Protein AF-A0A6P1X0G3-F1 (afdb_monomer_lite)

pLDDT: mean 90.99, std 9.63, range [43.78, 97.31]

Structure (mmCIF, N/CA/C/O backbone):
data_AF-A0A6P1X0G3-F1
#
_entry.id   AF-A0A6P1X0G3-F1
#
loop_
_atom_site.group_PDB
_atom_site.id
_atom_site.type_symbol
_atom_site.label_atom_id
_atom_site.label_alt_id
_atom_site.label_comp_id
_atom_site.label_asym_id
_atom_site.label_entity_id
_atom_site.label_seq_id
_atom_site.pdbx_PDB_ins_code
_atom_site.Cartn_x
_atom_site.Cartn_y
_atom_site.Cartn_z
_atom_site.occupancy
_atom_site.B_iso_or_equiv
_atom_site.auth_seq_id
_atom_site.auth_comp_id
_atom_site.auth_asym_id
_atom_site.auth_atom_id
_atom_site.pdbx_PDB_model_num
ATOM 1 N N . MET A 1 1 ? 3.434 -18.582 -1.987 1.00 43.78 1 MET A N 1
ATOM 2 C CA . MET A 1 1 ? 4.029 -17.564 -1.088 1.00 43.78 1 MET A CA 1
ATOM 3 C C . MET A 1 1 ? 3.416 -16.201 -1.406 1.00 43.78 1 MET A C 1
ATOM 5 O O . MET A 1 1 ? 3.377 -15.818 -2.562 1.00 43.78 1 MET A O 1
ATOM 9 N N . ASN A 1 2 ? 2.848 -15.514 -0.410 1.00 51.91 2 ASN A N 1
ATOM 10 C CA . ASN A 1 2 ? 2.041 -14.287 -0.556 1.00 51.91 2 ASN A CA 1
ATOM 11 C C . ASN A 1 2 ? 2.918 -13.012 -0.488 1.00 51.91 2 ASN A C 1
ATOM 13 O O . ASN A 1 2 ? 2.746 -12.203 0.422 1.00 51.91 2 ASN A O 1
ATOM 17 N N . ALA A 1 3 ? 3.895 -12.865 -1.386 1.00 63.00 3 ALA A N 1
ATOM 18 C CA . ALA A 1 3 ? 4.948 -11.848 -1.250 1.00 63.00 3 ALA A CA 1
ATOM 19 C C . ALA A 1 3 ? 4.538 -10.415 -1.672 1.00 63.00 3 ALA A C 1
ATOM 21 O O . ALA A 1 3 ? 5.143 -9.447 -1.218 1.00 63.00 3 ALA A O 1
ATOM 22 N N . ASN A 1 4 ? 3.448 -10.278 -2.433 1.00 82.94 4 ASN A N 1
ATOM 23 C CA . ASN A 1 4 ? 3.047 -9.035 -3.104 1.00 82.94 4 ASN A CA 1
ATOM 24 C C . ASN A 1 4 ? 1.798 -8.434 -2.445 1.00 82.94 4 ASN A C 1
ATOM 26 O O . ASN A 1 4 ? 0.714 -8.421 -3.035 1.00 82.94 4 ASN A O 1
ATOM 30 N N . LYS A 1 5 ? 1.892 -8.052 -1.169 1.00 91.31 5 LYS A N 1
ATOM 31 C CA . LYS A 1 5 ? 0.753 -7.491 -0.428 1.00 91.31 5 LYS A CA 1
ATOM 32 C C . LYS A 1 5 ? 1.117 -6.182 0.243 1.00 91.31 5 LYS A C 1
ATOM 34 O O . LYS A 1 5 ? 2.173 -6.090 0.856 1.00 91.31 5 LYS A O 1
ATOM 39 N N . VAL A 1 6 ? 0.181 -5.242 0.217 1.00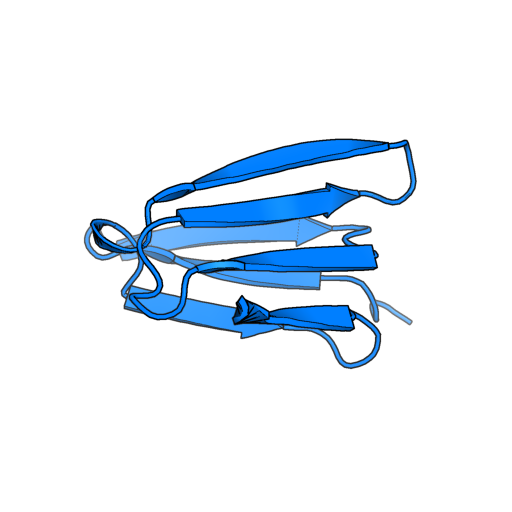 93.56 6 VAL A N 1
ATOM 40 C CA . VAL A 1 6 ? 0.234 -4.014 1.014 1.00 93.56 6 VAL A CA 1
ATOM 41 C C . VAL A 1 6 ? -0.922 -4.056 1.999 1.00 93.56 6 VAL A C 1
ATOM 43 O O . VAL A 1 6 ? -2.077 -4.234 1.606 1.00 93.56 6 VAL A O 1
ATOM 46 N N . LYS A 1 7 ? -0.613 -3.972 3.292 1.00 95.62 7 LYS A N 1
ATOM 47 C CA . LYS A 1 7 ? -1.611 -3.954 4.367 1.00 95.62 7 LYS A CA 1
ATOM 48 C C . LYS A 1 7 ? -1.718 -2.544 4.911 1.00 95.62 7 LYS A C 1
ATOM 50 O O . LYS A 1 7 ? -0.705 -1.948 5.257 1.00 95.62 7 LYS A O 1
ATOM 55 N N . ILE A 1 8 ? -2.942 -2.054 5.025 1.00 96.56 8 ILE A N 1
ATOM 56 C CA . ILE A 1 8 ? -3.237 -0.692 5.451 1.00 96.56 8 ILE A CA 1
ATOM 57 C C . ILE A 1 8 ? -4.179 -0.773 6.644 1.00 96.56 8 ILE A C 1
ATOM 59 O O . ILE A 1 8 ? -5.182 -1.494 6.615 1.00 96.56 8 ILE A O 1
ATOM 63 N N . ARG A 1 9 ? -3.838 -0.047 7.705 1.00 97.19 9 ARG A N 1
ATOM 64 C CA . ARG A 1 9 ? -4.755 0.309 8.786 1.00 97.19 9 ARG A CA 1
ATOM 65 C C . ARG A 1 9 ? -5.015 1.802 8.680 1.00 97.19 9 ARG A C 1
ATOM 67 O O . ARG A 1 9 ? -4.062 2.581 8.695 1.00 97.19 9 ARG A O 1
ATOM 74 N N . PHE A 1 10 ? -6.278 2.174 8.575 1.00 96.56 10 PHE A N 1
ATOM 75 C CA . PHE A 1 10 ? -6.728 3.555 8.503 1.00 96.56 10 PHE A CA 1
ATOM 76 C C . PHE A 1 10 ? -6.946 4.134 9.905 1.00 96.56 10 PHE A C 1
ATOM 78 O O . PHE A 1 10 ? -6.951 3.409 10.906 1.00 96.56 10 PHE A O 1
ATOM 85 N N . LYS A 1 11 ? -7.051 5.462 9.992 1.00 94.75 11 LYS A N 1
ATOM 86 C CA . LYS A 1 11 ? -7.279 6.178 11.260 1.00 94.75 11 LYS A CA 1
ATOM 87 C C . LYS A 1 11 ? -8.684 5.971 11.829 1.00 94.75 11 LYS A C 1
ATOM 89 O O . LYS A 1 11 ? -8.846 6.092 13.035 1.00 94.75 11 LYS A O 1
ATOM 94 N N . ASP A 1 12 ? -9.647 5.621 10.984 1.00 94.31 12 ASP A N 1
ATOM 95 C CA . ASP A 1 12 ? -11.027 5.258 11.337 1.00 94.31 12 ASP A CA 1
ATOM 96 C C . ASP A 1 12 ? -11.176 3.776 11.748 1.00 94.31 12 ASP A C 1
ATOM 98 O O . ASP A 1 12 ? -12.267 3.216 11.709 1.00 94.31 12 ASP A O 1
ATOM 102 N N . ASP A 1 13 ? -10.061 3.122 12.095 1.00 91.12 13 ASP A N 1
ATOM 103 C CA . ASP A 1 13 ? -9.943 1.690 12.395 1.00 91.12 13 ASP A CA 1
ATOM 104 C C . ASP A 1 13 ? -10.280 0.736 11.229 1.00 91.12 13 ASP A C 1
ATOM 106 O O . ASP A 1 13 ? -10.235 -0.495 11.384 1.00 91.12 13 ASP A O 1
ATOM 110 N N . GLY A 1 14 ? -10.493 1.278 10.024 1.00 94.94 14 GLY A N 1
ATOM 111 C CA . GLY A 1 14 ? -10.609 0.520 8.787 1.00 94.94 14 GLY A CA 1
ATOM 112 C C . GLY A 1 14 ? -9.343 -0.280 8.465 1.00 94.94 14 GLY A C 1
ATOM 113 O O . GLY A 1 14 ? -8.212 0.105 8.783 1.00 94.94 14 GLY A O 1
ATOM 114 N N . LYS A 1 15 ? -9.513 -1.427 7.800 1.00 96.62 15 LYS A N 1
ATOM 115 C CA . LYS A 1 15 ? -8.403 -2.283 7.355 1.00 96.62 15 LYS A CA 1
ATOM 116 C C . LYS A 1 15 ? -8.570 -2.648 5.891 1.00 96.62 15 LYS A C 1
ATOM 118 O O . LYS A 1 15 ? -9.621 -3.138 5.492 1.00 96.62 15 LYS A O 1
ATOM 123 N N . GLN A 1 16 ? -7.497 -2.511 5.122 1.00 95.12 16 GLN A N 1
ATOM 124 C CA . GLN A 1 16 ? -7.454 -2.926 3.724 1.00 95.12 16 GLN A CA 1
ATOM 125 C C . GLN A 1 16 ? -6.200 -3.749 3.451 1.00 95.12 16 GLN A C 1
ATOM 127 O O . GLN A 1 16 ? -5.145 -3.563 4.055 1.00 95.12 16 GLN A O 1
ATOM 132 N N . THR A 1 17 ? -6.323 -4.726 2.559 1.00 95.25 17 THR A N 1
ATOM 133 C CA . THR A 1 17 ? -5.186 -5.506 2.072 1.00 95.25 17 THR A CA 1
ATOM 134 C C . THR A 1 17 ? -5.231 -5.542 0.560 1.00 95.25 17 THR A C 1
ATOM 136 O O . THR A 1 17 ? -6.091 -6.201 -0.022 1.00 95.25 17 THR A O 1
ATOM 139 N N . LEU A 1 18 ? -4.271 -4.870 -0.060 1.00 94.44 18 LEU A N 1
ATOM 140 C CA . LEU A 1 18 ? -4.024 -4.968 -1.487 1.00 94.44 18 LEU A CA 1
ATOM 141 C C . LEU A 1 18 ? -3.190 -6.217 -1.761 1.00 94.44 18 LEU A C 1
ATOM 143 O O . LEU A 1 18 ? -2.251 -6.530 -1.023 1.00 94.44 18 LEU A O 1
ATOM 147 N N . LYS A 1 19 ? -3.557 -6.954 -2.807 1.00 92.88 19 LYS A N 1
ATOM 148 C CA . LYS A 1 19 ? -2.858 -8.160 -3.261 1.00 92.88 19 LYS A CA 1
ATOM 149 C C . LYS A 1 19 ? -2.270 -7.916 -4.645 1.00 92.88 19 LYS A C 1
ATOM 151 O O . LYS A 1 19 ? -2.773 -7.085 -5.395 1.00 92.88 19 LYS A O 1
ATOM 156 N N . ASN A 1 20 ? -1.244 -8.692 -4.975 1.00 92.88 20 ASN A N 1
ATOM 157 C CA . ASN A 1 20 ? -0.512 -8.621 -6.235 1.00 92.88 20 ASN A CA 1
ATOM 158 C C . ASN A 1 20 ? 0.090 -7.236 -6.512 1.00 92.88 20 ASN A C 1
ATOM 160 O O . ASN A 1 20 ? 0.266 -6.888 -7.670 1.00 92.88 20 ASN A O 1
ATOM 164 N N . VAL A 1 21 ? 0.406 -6.460 -5.471 1.00 93.88 21 VAL A N 1
ATOM 165 C CA . VAL A 1 21 ? 1.097 -5.171 -5.625 1.00 93.88 21 VAL A CA 1
ATOM 166 C C . VAL A 1 21 ? 2.562 -5.440 -5.931 1.00 93.88 21 VAL A C 1
ATOM 168 O O . VAL A 1 21 ? 3.188 -6.231 -5.226 1.00 93.88 21 VAL A O 1
ATOM 171 N N . VAL A 1 22 ? 3.081 -4.817 -6.983 1.00 94.62 22 VAL A N 1
ATOM 172 C CA . VAL A 1 22 ? 4.477 -4.973 -7.419 1.00 94.62 22 VAL A CA 1
ATOM 173 C C . VAL A 1 22 ? 5.308 -3.727 -7.132 1.00 94.62 22 VAL A C 1
ATOM 175 O O . VAL A 1 22 ? 6.472 -3.858 -6.782 1.00 94.62 22 VAL A O 1
ATOM 178 N N . ARG A 1 23 ? 4.698 -2.539 -7.194 1.00 94.25 23 ARG A N 1
ATOM 179 C CA . ARG A 1 23 ? 5.375 -1.260 -6.961 1.00 94.25 23 ARG A CA 1
ATOM 180 C C . ARG A 1 23 ? 4.488 -0.321 -6.160 1.00 94.25 23 ARG A C 1
ATOM 182 O O . ARG A 1 23 ? 3.272 -0.292 -6.374 1.00 94.25 23 ARG A O 1
ATOM 189 N N . VAL A 1 24 ? 5.098 0.427 -5.251 1.00 95.50 24 VAL A N 1
ATOM 190 C CA . VAL A 1 24 ? 4.480 1.535 -4.530 1.00 95.50 24 VAL A CA 1
ATOM 191 C C . VAL A 1 24 ? 5.316 2.787 -4.738 1.00 95.50 24 VAL A C 1
ATOM 193 O O . VAL A 1 24 ? 6.522 2.775 -4.528 1.00 95.50 24 VAL A O 1
ATOM 196 N N . GLU A 1 25 ? 4.652 3.860 -5.133 1.00 96.06 25 GLU A N 1
ATOM 197 C CA . GLU A 1 25 ? 5.243 5.176 -5.362 1.00 96.06 25 GLU A CA 1
ATOM 198 C C . GLU A 1 25 ? 4.634 6.174 -4.372 1.00 96.06 25 GLU A C 1
ATOM 200 O O . GLU A 1 25 ? 3.427 6.118 -4.100 1.00 96.06 25 GLU A O 1
ATOM 205 N N . THR A 1 26 ? 5.459 7.056 -3.805 1.00 96.06 26 THR A N 1
ATOM 206 C CA . THR A 1 26 ? 5.019 8.111 -2.881 1.00 96.06 26 THR A CA 1
ATOM 207 C C . THR A 1 26 ? 5.919 9.339 -2.980 1.00 96.06 26 THR A C 1
ATOM 209 O O . THR A 1 26 ? 7.103 9.228 -3.277 1.00 96.06 26 THR A O 1
ATOM 212 N N . ASP A 1 27 ? 5.361 10.512 -2.684 1.00 92.69 27 ASP A N 1
ATOM 213 C CA . ASP A 1 27 ? 6.144 11.740 -2.516 1.00 92.69 27 ASP A CA 1
ATOM 214 C C . ASP A 1 27 ? 6.867 11.778 -1.157 1.00 92.69 27 ASP A C 1
ATOM 216 O O . ASP A 1 27 ? 6.443 11.097 -0.214 1.00 92.69 27 ASP A O 1
ATOM 220 N N . ILE A 1 28 ? 7.885 12.640 -1.027 1.00 90.94 28 ILE A N 1
ATOM 221 C CA . ILE A 1 28 ? 8.653 12.848 0.220 1.00 90.94 28 ILE A CA 1
ATOM 222 C C . ILE A 1 28 ? 7.814 13.176 1.467 1.00 90.94 28 ILE A C 1
ATOM 224 O O . ILE A 1 28 ? 8.260 12.936 2.588 1.00 90.94 28 ILE A O 1
ATOM 228 N N . ASN A 1 29 ? 6.621 13.761 1.309 1.00 93.00 29 ASN A N 1
ATOM 229 C CA . ASN A 1 29 ? 5.746 14.101 2.436 1.00 93.00 29 ASN A CA 1
ATOM 230 C C . ASN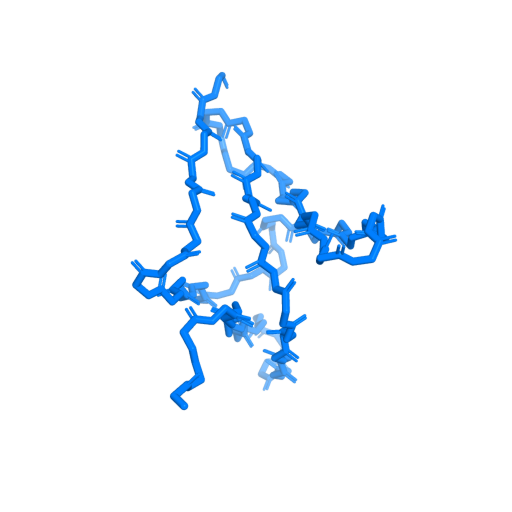 A 1 29 ? 4.763 12.972 2.751 1.00 93.00 29 ASN A C 1
ATOM 232 O O . ASN A 1 29 ? 3.896 13.133 3.616 1.00 93.00 29 ASN A O 1
ATOM 236 N N . TYR A 1 30 ? 4.867 11.844 2.046 1.00 90.44 30 TYR A N 1
ATOM 237 C CA . TYR A 1 30 ? 3.975 10.700 2.160 1.00 90.44 30 TYR A CA 1
ATOM 238 C C . TYR A 1 30 ? 2.501 11.088 2.005 1.00 90.44 30 TYR A C 1
ATOM 240 O O . TYR A 1 30 ? 1.627 10.560 2.702 1.00 90.44 30 TYR A O 1
ATOM 248 N N . SER A 1 31 ? 2.204 12.055 1.130 1.00 95.00 31 SER A N 1
ATOM 249 C CA . SER A 1 31 ? 0.857 12.610 0.978 1.00 95.00 31 SER A CA 1
ATOM 250 C C . SER A 1 31 ? -0.082 11.650 0.242 1.00 95.00 31 SER A C 1
ATOM 252 O O . SER A 1 31 ? -1.281 11.585 0.556 1.00 95.00 31 SER A O 1
ATOM 254 N N . MET A 1 32 ? 0.458 10.853 -0.684 1.00 96.38 32 MET A N 1
ATOM 255 C CA . MET A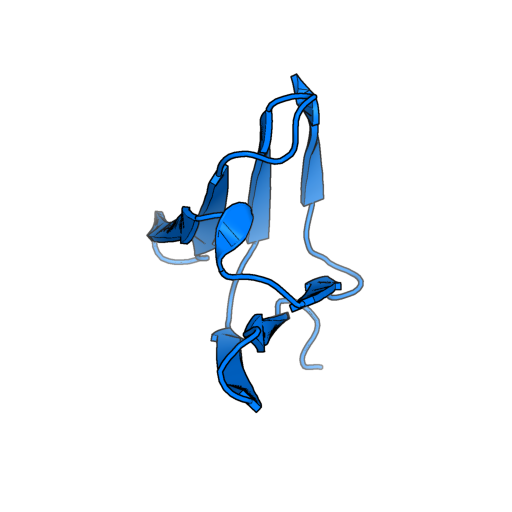 1 32 ? -0.283 9.874 -1.473 1.00 96.38 32 MET A CA 1
ATOM 256 C C . MET A 1 32 ? 0.576 8.654 -1.812 1.00 96.38 32 MET A C 1
ATOM 258 O O . MET A 1 32 ? 1.705 8.788 -2.258 1.00 96.38 32 MET A O 1
ATOM 262 N N . TYR A 1 33 ? -0.012 7.468 -1.669 1.00 96.31 33 TYR A N 1
ATOM 263 C CA . TYR A 1 33 ? 0.583 6.203 -2.088 1.00 96.31 33 TYR A CA 1
ATOM 264 C C . TYR A 1 33 ? -0.113 5.705 -3.352 1.00 96.31 33 TYR A C 1
ATOM 266 O O . TYR A 1 33 ? -1.322 5.445 -3.334 1.00 96.31 33 TYR A O 1
ATOM 274 N N . GLN A 1 34 ? 0.651 5.525 -4.424 1.00 97.31 34 GLN A N 1
ATOM 275 C CA . GLN A 1 34 ? 0.213 4.882 -5.659 1.00 97.31 34 GLN A CA 1
ATOM 276 C C . GLN A 1 34 ? 0.697 3.431 -5.660 1.00 97.31 34 GLN A C 1
ATOM 278 O O . GLN A 1 34 ? 1.890 3.162 -5.734 1.00 97.31 34 GLN A O 1
ATOM 283 N N . CYS A 1 35 ? -0.229 2.479 -5.567 1.00 95.81 35 CYS A N 1
ATOM 284 C CA . CYS A 1 35 ? 0.066 1.049 -5.613 1.00 95.81 35 CYS A CA 1
ATOM 285 C C . CYS A 1 35 ? -0.230 0.498 -7.011 1.00 95.81 35 CYS A C 1
ATOM 287 O O . CYS A 1 35 ? -1.395 0.445 -7.412 1.00 95.81 35 CYS A O 1
ATOM 289 N N . THR A 1 36 ? 0.798 0.026 -7.713 1.00 96.38 36 THR A N 1
ATOM 290 C CA . THR A 1 36 ? 0.662 -0.649 -9.010 1.00 96.38 36 THR A CA 1
ATOM 291 C C . THR A 1 36 ? 0.569 -2.160 -8.807 1.00 96.38 36 THR A C 1
ATOM 293 O O . THR A 1 36 ? 1.419 -2.783 -8.159 1.00 96.38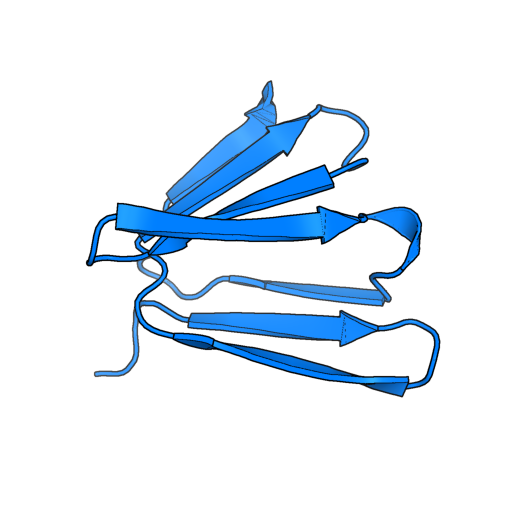 36 THR A O 1
ATOM 296 N N . HIS A 1 37 ? -0.484 -2.759 -9.354 1.00 93.94 37 HIS A N 1
ATOM 297 C CA . HIS A 1 37 ? -0.765 -4.188 -9.294 1.00 93.94 37 HIS A CA 1
ATOM 298 C C . HIS A 1 37 ? -0.157 -4.930 -10.493 1.00 93.94 37 HIS A C 1
ATOM 300 O O . HIS A 1 37 ? 0.172 -4.343 -11.520 1.00 93.94 37 HIS A O 1
ATOM 306 N N . LYS A 1 38 ? -0.004 -6.251 -10.371 1.00 92.25 38 LYS A N 1
ATOM 307 C CA . LYS A 1 38 ? 0.603 -7.113 -11.399 1.00 92.25 38 LYS A CA 1
ATOM 308 C C . LYS A 1 38 ? -0.137 -7.078 -12.746 1.00 92.25 38 LYS A C 1
ATOM 310 O O . LYS A 1 38 ? 0.475 -7.338 -13.774 1.00 92.25 38 LYS A O 1
ATOM 315 N N . ASP A 1 39 ? -1.435 -6.801 -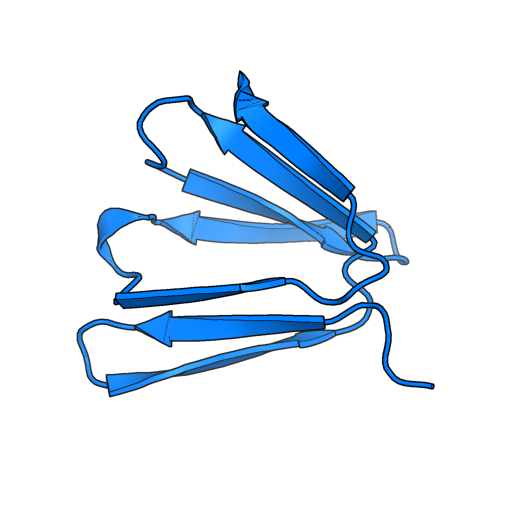12.733 1.00 93.06 39 ASP A N 1
ATOM 316 C CA . ASP A 1 39 ? -2.285 -6.644 -13.921 1.00 93.06 39 ASP A CA 1
ATOM 317 C C . ASP A 1 39 ? -2.244 -5.224 -14.515 1.00 93.06 39 ASP A C 1
ATOM 319 O O . ASP A 1 39 ? -2.929 -4.952 -15.497 1.00 93.06 39 ASP A O 1
ATOM 323 N N . GLY A 1 40 ? -1.444 -4.324 -13.938 1.00 92.50 40 GLY A N 1
ATOM 324 C CA . GLY A 1 40 ? -1.353 -2.924 -14.340 1.00 92.50 40 GLY A CA 1
ATOM 325 C C . GLY A 1 40 ? -2.418 -2.025 -13.710 1.00 92.50 40 GLY A C 1
ATOM 326 O O . GLY A 1 40 ? -2.373 -0.816 -13.926 1.00 92.50 40 GLY A O 1
ATOM 327 N N . ALA A 1 41 ? -3.346 -2.563 -12.907 1.00 95.69 41 ALA A N 1
ATOM 328 C CA . ALA A 1 41 ? -4.292 -1.731 -12.171 1.00 95.69 41 ALA A CA 1
ATOM 329 C C . ALA A 1 41 ? -3.559 -0.855 -11.144 1.00 95.69 41 ALA A C 1
ATOM 331 O O . ALA A 1 41 ? -2.520 -1.242 -10.601 1.00 95.69 41 ALA A O 1
ATOM 332 N N . GLN A 1 42 ? -4.122 0.314 -10.845 1.00 96.75 42 GLN A N 1
ATOM 333 C CA . GLN A 1 42 ? -3.556 1.262 -9.890 1.00 96.75 42 GLN A CA 1
ATOM 334 C C . GLN A 1 42 ? -4.558 1.577 -8.781 1.00 96.75 42 GLN A C 1
ATOM 336 O O . GLN A 1 42 ? -5.726 1.859 -9.045 1.00 96.75 42 GLN A O 1
ATOM 341 N N . THR A 1 43 ? -4.085 1.544 -7.536 1.00 96.44 43 THR A N 1
ATOM 342 C CA . THR A 1 43 ? -4.849 1.975 -6.360 1.00 96.44 43 THR A CA 1
ATOM 343 C C . THR A 1 43 ? -4.160 3.170 -5.718 1.00 96.44 43 THR A C 1
ATOM 345 O O . THR A 1 43 ? -2.980 3.093 -5.383 1.00 96.44 43 THR A O 1
ATOM 348 N N . PHE A 1 44 ? -4.910 4.246 -5.486 1.00 96.00 44 PHE A N 1
ATOM 349 C CA . PHE A 1 44 ? -4.416 5.467 -4.850 1.00 96.00 44 PHE A CA 1
ATOM 350 C C . PHE A 1 44 ? -4.945 5.578 -3.425 1.00 96.00 44 PHE A C 1
ATOM 352 O O . PHE A 1 44 ? -6.148 5.440 -3.191 1.00 96.00 44 PHE A O 1
ATOM 359 N N . ILE A 1 45 ? -4.056 5.842 -2.468 1.00 95.19 45 ILE A N 1
ATOM 360 C CA . ILE A 1 45 ? -4.412 5.963 -1.052 1.00 95.19 45 ILE A CA 1
ATOM 361 C C . ILE A 1 45 ? -3.849 7.270 -0.510 1.00 95.19 45 ILE A C 1
ATOM 363 O O . ILE A 1 45 ? -2.663 7.555 -0.652 1.00 95.19 45 ILE A O 1
ATOM 367 N N . LYS A 1 46 ? -4.692 8.066 0.149 1.00 95.81 46 LYS A N 1
ATOM 368 C CA . LYS A 1 46 ? -4.261 9.318 0.775 1.00 95.81 46 LYS A CA 1
ATOM 369 C C . LYS A 1 46 ? -3.517 9.016 2.073 1.00 95.81 46 LYS A C 1
ATOM 371 O O . LYS A 1 46 ? -4.079 8.409 2.986 1.00 95.81 46 LYS A O 1
ATOM 376 N N . GLY A 1 47 ? -2.283 9.499 2.189 1.00 95.06 47 GLY A N 1
ATOM 377 C CA . GLY A 1 47 ? -1.442 9.304 3.371 1.00 95.06 47 GLY A CA 1
ATOM 378 C C . GLY A 1 47 ? -2.076 9.821 4.657 1.00 95.06 47 GLY A C 1
ATOM 379 O O . GLY A 1 47 ? -1.989 9.177 5.700 1.00 95.06 47 GLY A O 1
ATOM 380 N N . LYS A 1 48 ? -2.827 10.928 4.573 1.00 96.25 48 LYS A N 1
ATOM 381 C CA . LYS A 1 48 ? -3.521 11.513 5.731 1.00 96.25 48 LYS A CA 1
ATOM 382 C C . LYS A 1 48 ? -4.535 10.575 6.399 1.00 96.25 48 LYS A C 1
ATOM 384 O O . LYS A 1 48 ? -4.799 10.762 7.588 1.00 96.25 48 LYS A O 1
ATOM 389 N N . ASP A 1 49 ? -5.069 9.592 5.675 1.00 94.81 49 ASP A N 1
ATOM 390 C CA . ASP A 1 49 ? -6.087 8.658 6.171 1.00 94.81 49 ASP A CA 1
ATOM 391 C C . ASP A 1 49 ? -5.444 7.379 6.752 1.00 94.81 49 ASP A C 1
ATOM 393 O O . ASP A 1 49 ? -6.081 6.629 7.495 1.00 94.81 49 ASP A O 1
ATOM 397 N N . ILE A 1 50 ? -4.155 7.146 6.471 1.00 95.94 50 ILE A N 1
ATOM 398 C CA . ILE A 1 50 ? -3.393 5.977 6.918 1.00 95.94 50 ILE A CA 1
ATOM 399 C C . ILE A 1 50 ? -2.894 6.178 8.357 1.00 95.94 50 ILE A C 1
ATOM 401 O O . ILE A 1 50 ? -2.345 7.217 8.722 1.00 95.94 50 ILE A O 1
ATOM 405 N N . LYS A 1 51 ? -3.054 5.139 9.182 1.00 95.75 51 LYS A N 1
ATOM 406 C CA . LYS A 1 51 ? -2.431 5.004 10.508 1.00 95.75 51 LYS A CA 1
ATOM 407 C C . LYS A 1 51 ? -1.167 4.148 10.444 1.00 95.75 51 LYS A C 1
ATOM 409 O O . LYS A 1 51 ? -0.166 4.489 11.058 1.00 95.75 51 LYS A O 1
ATOM 414 N N . ILE A 1 52 ? -1.226 3.022 9.730 1.00 95.19 52 ILE A N 1
ATOM 415 C CA . ILE A 1 52 ? -0.089 2.120 9.495 1.00 95.19 52 ILE A CA 1
ATOM 416 C C . ILE A 1 52 ? -0.198 1.576 8.073 1.00 95.19 52 ILE A C 1
ATOM 418 O O . ILE A 1 52 ? -1.250 1.054 7.699 1.00 95.19 52 ILE A O 1
ATOM 422 N N . ILE A 1 53 ? 0.896 1.622 7.318 1.00 94.31 53 ILE A N 1
ATOM 423 C CA . ILE A 1 53 ? 1.052 0.890 6.060 1.00 94.31 53 ILE A CA 1
ATOM 424 C C . ILE A 1 53 ? 2.209 -0.101 6.198 1.00 94.31 53 ILE A C 1
ATOM 426 O O . ILE A 1 53 ? 3.206 0.168 6.865 1.00 94.31 53 ILE A O 1
ATOM 430 N N . SER A 1 54 ? 2.046 -1.303 5.655 1.00 93.62 54 SER A N 1
ATOM 431 C CA . SER A 1 54 ? 3.060 -2.355 5.714 1.00 93.62 54 SER A CA 1
ATOM 432 C C . SER A 1 54 ? 3.194 -3.029 4.360 1.00 93.62 54 SER A C 1
ATOM 434 O O . SER A 1 54 ? 2.207 -3.526 3.806 1.00 93.62 54 SER A O 1
ATOM 436 N N . PHE A 1 55 ? 4.425 -3.083 3.869 1.00 90.62 55 PHE A N 1
ATOM 437 C CA . PHE A 1 55 ? 4.769 -3.609 2.555 1.00 90.62 55 PHE A CA 1
ATOM 438 C C . PHE A 1 55 ? 5.288 -5.047 2.658 1.00 90.62 55 PHE A C 1
ATOM 440 O O . PHE A 1 55 ? 5.947 -5.432 3.627 1.00 90.62 55 PHE A O 1
ATOM 447 N N . GLY A 1 56 ? 4.928 -5.876 1.681 1.00 86.88 56 GLY A N 1
ATOM 448 C CA . GLY A 1 56 ? 5.466 -7.225 1.538 1.00 86.88 56 GLY A CA 1
ATOM 449 C C . GLY A 1 56 ? 6.922 -7.203 1.072 1.00 86.88 56 GLY A C 1
ATOM 450 O O . GLY A 1 56 ? 7.374 -6.230 0.486 1.00 86.88 56 GLY A O 1
ATOM 451 N N . LYS A 1 57 ? 7.649 -8.307 1.287 1.00 81.56 57 LYS A N 1
ATOM 452 C CA . LYS A 1 57 ? 9.083 -8.433 0.947 1.00 81.56 57 LYS A CA 1
ATOM 453 C C . LYS A 1 57 ? 9.412 -8.298 -0.550 1.00 81.56 57 LYS A C 1
ATOM 455 O O . LYS A 1 57 ? 10.585 -8.258 -0.891 1.00 81.56 57 LYS A O 1
ATOM 460 N N . SER A 1 58 ? 8.411 -8.307 -1.426 1.00 83.44 58 SER A N 1
ATOM 461 C CA . SER A 1 58 ? 8.574 -8.255 -2.886 1.00 83.44 58 SER A CA 1
ATOM 462 C C . SER A 1 58 ? 7.804 -7.087 -3.503 1.00 83.44 58 SER A C 1
ATOM 464 O O . SER A 1 58 ? 7.298 -7.200 -4.615 1.00 83.44 58 SER A O 1
ATOM 466 N N . VAL A 1 59 ? 7.639 -6.008 -2.737 1.00 83.06 59 VAL A N 1
ATOM 467 C CA . VAL A 1 59 ? 7.060 -4.749 -3.202 1.00 83.06 59 VAL A CA 1
ATOM 468 C C . VAL A 1 59 ? 8.190 -3.733 -3.275 1.00 83.06 59 VAL A C 1
ATOM 470 O O . VAL A 1 59 ? 8.792 -3.439 -2.242 1.00 83.06 59 VAL A O 1
ATOM 473 N N . ASP A 1 60 ? 8.458 -3.211 -4.468 1.00 83.19 60 ASP A N 1
ATOM 474 C CA . ASP A 1 60 ? 9.408 -2.115 -4.647 1.00 83.19 60 ASP A CA 1
ATOM 475 C C . ASP A 1 60 ? 8.765 -0.807 -4.183 1.00 83.19 60 ASP A C 1
ATOM 477 O O . ASP A 1 60 ? 7.593 -0.549 -4.477 1.00 83.19 60 ASP A O 1
ATOM 481 N N . ILE A 1 61 ? 9.513 -0.002 -3.431 1.00 85.94 61 ILE A N 1
ATOM 482 C CA . ILE A 1 61 ? 9.053 1.283 -2.898 1.00 85.94 61 ILE A CA 1
ATOM 483 C C . ILE A 1 61 ? 9.970 2.363 -3.454 1.00 85.94 61 ILE A C 1
ATOM 485 O O . ILE A 1 61 ? 11.187 2.268 -3.301 1.00 85.94 61 ILE A O 1
ATOM 489 N N . GLU A 1 62 ? 9.381 3.369 -4.089 1.00 86.19 62 GLU A N 1
ATOM 490 C CA . GLU A 1 62 ? 10.099 4.510 -4.646 1.00 86.19 62 GLU A CA 1
ATOM 491 C C . GLU A 1 62 ? 9.569 5.811 -4.046 1.00 86.19 62 GLU A C 1
ATOM 493 O O . GLU A 1 62 ? 8.356 6.039 -3.991 1.00 86.19 62 GLU A O 1
ATOM 498 N N . GLU A 1 63 ? 10.500 6.639 -3.581 1.00 83.31 63 GLU A N 1
ATOM 499 C CA . GLU A 1 63 ? 10.255 7.924 -2.930 1.00 83.31 63 GLU A CA 1
ATOM 500 C C . GLU A 1 63 ? 10.904 9.028 -3.773 1.00 83.31 63 GLU A C 1
ATOM 502 O O . GLU A 1 63 ? 12.067 8.888 -4.166 1.00 83.31 63 GLU A O 1
ATOM 507 N N . TYR A 1 64 ? 10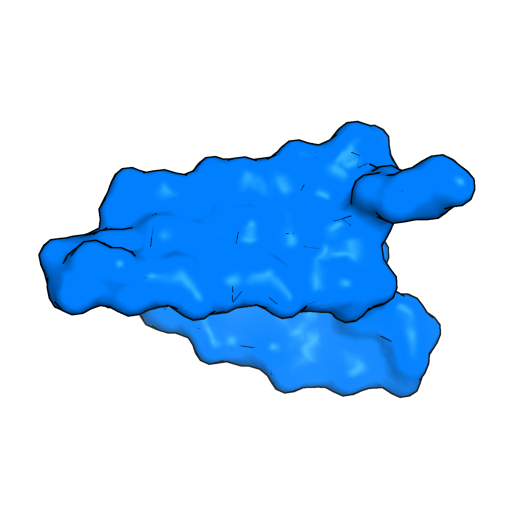.164 10.104 -4.056 1.00 81.38 64 TYR A N 1
ATOM 508 C CA . TYR A 1 64 ? 10.611 11.228 -4.893 1.00 81.38 64 TYR A CA 1
ATOM 509 C C . TYR A 1 64 ? 10.223 12.594 -4.326 1.00 81.38 64 TYR A C 1
ATOM 511 O O . TYR A 1 64 ? 9.179 12.701 -3.633 1.00 81.38 64 TYR A O 1
#

Sequence (64 aa):
MNANKVKIRFKDDGKQTLKNVVRVETDINYSMYQCTHKDGAQTFIKGKDIKIISFGKSVDIEEY

Secondary structure (DSSP, 8-state):
---SEEEEEETTS-EEEEESEEEEEE-TT--EEEEEETTS-EEEEEGGGEEEEEE-TT-EEEE-

Foldseek 3Di:
DQQFWKWFQWPVRDIDIDGQFQEWEAEPVRQKIWTQHPVRDIDIDGSNGTPDMDHGPRYHYYYD

Radius of gyration: 11.04 Å; chains: 1; bounding box: 22×32×27 Å